Protein AF-A0A944DAD6-F1 (afdb_monomer_lite)

Radius of gyration: 17.38 Å; chains: 1; bounding box: 36×41×49 Å

pLDDT: mean 74.65, std 18.91, range [37.72, 96.0]

Secondary structure (DSSP, 8-state):
--------EEPTTT--EEEEEEEEESSSSEEEEEEEES-TTT--EEEEEEE-----S---S-GGGS--SPPPGGGGGS---THHHHTT-PPP---

Organism: Denitromonas iodatirespirans (NCBI:txid2795389)

Structure (mmCIF, N/CA/C/O backbone):
data_AF-A0A944DAD6-F1
#
_entry.id   AF-A0A944DAD6-F1
#
loop_
_atom_site.group_PDB
_atom_site.id
_atom_site.type_symbol
_atom_site.label_atom_id
_atom_site.label_alt_id
_atom_site.label_comp_id
_atom_site.label_asym_id
_atom_site.label_entity_id
_atom_site.label_seq_id
_atom_site.pdbx_PDB_ins_code
_atom_site.Cartn_x
_atom_site.Cartn_y
_atom_site.Cartn_z
_atom_site.occupancy
_atom_site.B_iso_or_equiv
_atom_site.auth_seq_id
_atom_site.auth_comp_id
_atom_site.auth_asym_id
_atom_site.auth_atom_id
_atom_site.pdbx_PDB_model_num
ATOM 1 N N . MET A 1 1 ? -7.498 -22.377 -0.124 1.00 37.72 1 MET A N 1
ATOM 2 C CA . MET A 1 1 ? -6.317 -21.768 0.534 1.00 37.72 1 MET A CA 1
ATOM 3 C C . MET A 1 1 ? -6.037 -20.418 -0.123 1.00 37.72 1 MET A C 1
ATOM 5 O O . MET A 1 1 ? -5.432 -20.379 -1.187 1.00 37.72 1 MET A O 1
ATOM 9 N N . ALA A 1 2 ? -6.559 -19.319 0.431 1.00 43.31 2 ALA A N 1
ATOM 10 C CA . ALA A 1 2 ? -6.334 -17.985 -0.126 1.00 43.31 2 ALA A CA 1
ATOM 11 C C . ALA A 1 2 ? -4.902 -17.545 0.202 1.00 43.31 2 ALA A C 1
ATOM 13 O O . ALA A 1 2 ? -4.539 -17.399 1.368 1.00 43.31 2 ALA A O 1
ATOM 14 N N . ARG A 1 3 ? -4.064 -17.402 -0.829 1.00 44.75 3 ARG A N 1
ATOM 15 C CA . ARG A 1 3 ? -2.691 -16.912 -0.687 1.00 44.75 3 ARG A CA 1
ATOM 16 C C . ARG A 1 3 ? -2.763 -15.484 -0.153 1.00 44.75 3 ARG A C 1
ATOM 18 O O . ARG A 1 3 ? -3.213 -14.589 -0.865 1.00 44.75 3 ARG A O 1
ATOM 25 N N . ASN A 1 4 ? -2.344 -15.310 1.097 1.00 42.84 4 ASN A N 1
ATOM 26 C CA . ASN A 1 4 ? -2.172 -14.024 1.755 1.00 42.84 4 ASN A CA 1
ATOM 27 C C . ASN A 1 4 ? -1.114 -13.239 0.966 1.00 42.84 4 ASN A C 1
ATOM 29 O O . ASN A 1 4 ? 0.089 -13.439 1.145 1.00 42.84 4 ASN A O 1
ATOM 33 N N . ARG A 1 5 ? -1.551 -12.451 -0.021 1.00 46.31 5 ARG A N 1
ATOM 34 C CA . ARG A 1 5 ? -0.646 -11.630 -0.820 1.00 46.31 5 ARG A CA 1
ATOM 35 C C . ARG A 1 5 ? -0.169 -10.515 0.094 1.00 46.31 5 ARG A C 1
ATOM 37 O O . ARG A 1 5 ? -0.933 -9.606 0.398 1.00 46.31 5 ARG A O 1
ATOM 44 N N . SER A 1 6 ? 1.093 -10.598 0.517 1.00 47.31 6 SER A N 1
ATOM 45 C CA . SER A 1 6 ? 1.856 -9.429 0.952 1.00 47.31 6 SER A CA 1
ATOM 46 C C . SER A 1 6 ? 1.508 -8.278 0.014 1.00 47.31 6 SER A C 1
ATOM 48 O O . SER A 1 6 ? 1.523 -8.478 -1.201 1.00 47.31 6 SER A O 1
ATOM 50 N N . SER A 1 7 ? 1.136 -7.135 0.574 1.00 57.22 7 SER A N 1
ATOM 51 C CA . SER A 1 7 ? 0.694 -5.920 -0.109 1.00 57.22 7 SER A CA 1
ATOM 52 C C . SER A 1 7 ? 1.740 -5.424 -1.116 1.00 57.22 7 SER A C 1
ATOM 54 O O . SER A 1 7 ? 2.539 -4.537 -0.835 1.00 57.22 7 SER A O 1
ATOM 56 N N . ARG A 1 8 ? 1.757 -6.043 -2.297 1.00 69.44 8 ARG A N 1
ATOM 57 C CA . ARG A 1 8 ? 2.539 -5.651 -3.467 1.00 69.44 8 ARG A CA 1
ATOM 58 C C . ARG A 1 8 ? 1.637 -4.782 -4.322 1.00 69.44 8 ARG A C 1
ATOM 60 O O . ARG A 1 8 ? 0.607 -5.258 -4.799 1.00 69.44 8 ARG A O 1
ATOM 67 N N . MET A 1 9 ? 2.010 -3.520 -4.483 1.00 85.44 9 MET A N 1
ATOM 68 C CA . MET A 1 9 ? 1.365 -2.655 -5.461 1.00 85.44 9 MET A CA 1
ATOM 69 C C . MET A 1 9 ? 1.924 -3.007 -6.842 1.00 85.44 9 MET A C 1
ATOM 71 O O . MET A 1 9 ? 3.128 -3.225 -6.980 1.00 85.44 9 MET A O 1
ATOM 75 N N . GLY A 1 10 ? 1.054 -3.126 -7.842 1.00 91.94 10 GLY A N 1
ATOM 76 C CA . GLY A 1 10 ? 1.488 -3.249 -9.232 1.00 91.94 10 GLY A CA 1
ATOM 77 C C . GLY A 1 10 ? 1.991 -1.901 -9.738 1.00 91.94 10 GLY A C 1
ATOM 78 O O . GLY A 1 10 ? 1.421 -0.864 -9.398 1.00 91.94 10 GLY A O 1
ATOM 79 N N . CYS A 1 11 ? 3.054 -1.910 -10.534 1.00 93.31 11 CYS A N 1
ATOM 80 C CA . CYS A 1 11 ? 3.514 -0.734 -11.247 1.00 93.31 11 CYS A CA 1
ATOM 81 C C . CYS A 1 11 ? 2.410 -0.288 -12.219 1.00 93.31 11 CYS A C 1
ATOM 83 O O . CYS A 1 11 ? 1.972 -1.101 -13.034 1.00 93.31 11 CYS A O 1
ATOM 85 N N . PRO A 1 12 ? 1.970 0.980 -12.183 1.00 93.00 12 PRO A N 1
ATOM 86 C CA . PRO A 1 12 ? 0.947 1.468 -13.103 1.00 93.00 12 PRO A CA 1
ATOM 87 C C . PRO A 1 12 ? 1.436 1.546 -14.557 1.00 93.00 12 PRO A C 1
ATOM 89 O O . PRO A 1 12 ? 0.611 1.638 -15.457 1.00 93.00 12 PRO A O 1
ATOM 92 N N . ASN A 1 13 ? 2.754 1.505 -14.789 1.00 94.44 13 ASN A N 1
ATOM 93 C CA . ASN A 1 13 ? 3.338 1.612 -16.124 1.00 94.44 13 ASN A CA 1
ATOM 94 C C . ASN A 1 13 ? 3.469 0.253 -16.834 1.00 94.44 13 ASN A C 1
ATOM 96 O O . ASN A 1 13 ? 3.064 0.128 -17.983 1.00 94.44 13 ASN A O 1
ATOM 100 N N . CYS A 1 14 ? 4.003 -0.774 -16.157 1.00 94.38 14 CYS A N 1
ATOM 101 C CA . CYS A 1 14 ? 4.247 -2.092 -16.769 1.00 94.38 14 CYS A CA 1
ATOM 102 C C . CYS A 1 14 ? 3.538 -3.271 -16.077 1.00 94.38 14 CYS A C 1
ATOM 104 O O . CYS A 1 14 ? 3.627 -4.406 -16.536 1.00 94.38 14 CYS A O 1
ATOM 106 N N . GLY A 1 15 ? 2.848 -3.046 -14.955 1.00 92.19 15 GLY A N 1
ATOM 107 C CA . GLY A 1 15 ? 2.166 -4.102 -14.197 1.00 92.19 15 GLY A CA 1
ATOM 108 C C . GLY A 1 15 ? 3.082 -5.008 -13.365 1.00 92.19 15 GLY A C 1
ATOM 109 O O . GLY A 1 15 ? 2.577 -5.830 -12.595 1.00 92.19 15 GLY A O 1
ATOM 110 N N . ALA A 1 16 ? 4.408 -4.853 -13.457 1.00 93.81 16 ALA A N 1
ATOM 111 C CA . ALA A 1 16 ? 5.355 -5.562 -12.599 1.00 93.81 16 ALA A CA 1
ATOM 112 C C . ALA A 1 16 ? 5.163 -5.198 -11.117 1.00 93.81 16 ALA A C 1
ATOM 114 O O . ALA A 1 16 ? 4.447 -4.264 -10.759 1.00 93.81 16 ALA A O 1
ATOM 115 N N . THR A 1 17 ? 5.798 -5.942 -10.213 1.00 92.38 17 THR A N 1
ATOM 116 C CA . THR A 1 17 ? 5.729 -5.613 -8.782 1.00 92.38 17 THR A CA 1
ATOM 117 C C . THR A 1 17 ? 6.446 -4.290 -8.508 1.00 92.38 17 THR A C 1
ATOM 119 O O . THR A 1 17 ? 7.494 -4.015 -9.079 1.00 92.38 17 THR A O 1
ATOM 122 N N . ALA A 1 18 ? 5.910 -3.483 -7.596 1.00 91.56 18 ALA A N 1
ATOM 123 C CA . ALA A 1 18 ? 6.604 -2.327 -7.051 1.00 91.56 18 ALA A CA 1
ATOM 124 C C . ALA A 1 18 ? 6.853 -2.503 -5.545 1.00 91.56 18 ALA A C 1
ATOM 126 O O . ALA A 1 18 ? 5.975 -2.941 -4.791 1.00 91.56 18 ALA A O 1
ATOM 127 N N . HIS A 1 19 ? 8.062 -2.167 -5.100 1.00 89.06 19 HIS A N 1
ATOM 128 C CA . HIS A 1 19 ? 8.458 -2.210 -3.695 1.00 89.06 19 HIS A CA 1
ATOM 129 C C . HIS A 1 19 ? 8.278 -0.854 -3.028 1.00 89.06 19 HIS A C 1
ATOM 131 O O . HIS A 1 19 ? 8.668 0.167 -3.587 1.00 89.06 19 HIS A O 1
ATOM 137 N N . ILE A 1 20 ? 7.747 -0.859 -1.803 1.00 88.12 20 ILE A N 1
ATOM 138 C CA . ILE A 1 20 ? 7.716 0.331 -0.951 1.00 88.12 20 ILE A CA 1
ATOM 139 C C . ILE A 1 20 ? 9.145 0.613 -0.489 1.00 88.12 20 ILE A C 1
ATOM 141 O O . ILE A 1 20 ? 9.744 -0.207 0.206 1.00 88.12 20 ILE A O 1
ATOM 145 N N . ARG A 1 21 ? 9.680 1.774 -0.856 1.00 86.38 21 ARG A N 1
ATOM 146 C CA . ARG A 1 21 ? 10.977 2.262 -0.382 1.00 86.38 21 ARG A CA 1
ATOM 147 C C . ARG A 1 21 ? 10.830 2.963 0.953 1.00 86.38 21 ARG A C 1
ATOM 149 O O . ARG A 1 21 ? 11.550 2.654 1.897 1.00 86.38 21 ARG A O 1
ATOM 156 N N . THR A 1 22 ? 9.856 3.860 1.051 1.00 81.88 22 THR A N 1
ATOM 157 C CA . THR A 1 22 ? 9.612 4.648 2.257 1.00 81.88 22 THR A CA 1
ATOM 158 C C . THR A 1 22 ? 8.126 4.915 2.461 1.00 81.88 22 THR A C 1
ATOM 160 O O . THR A 1 22 ? 7.304 4.781 1.552 1.00 81.88 22 THR A O 1
ATOM 163 N N . SER A 1 23 ? 7.771 5.255 3.699 1.00 82.69 23 SER A N 1
ATOM 164 C CA . SER A 1 23 ? 6.412 5.597 4.098 1.00 82.69 23 SER A CA 1
ATOM 165 C C . SER A 1 23 ? 6.436 6.786 5.043 1.00 82.69 23 SER A C 1
ATOM 167 O O . SER A 1 23 ? 7.268 6.838 5.949 1.00 82.69 23 SER A O 1
ATOM 169 N N . ARG A 1 24 ? 5.488 7.702 4.863 1.00 82.50 24 ARG A N 1
ATOM 170 C CA . ARG A 1 24 ? 5.238 8.830 5.754 1.00 82.50 24 ARG A CA 1
ATOM 171 C C . ARG A 1 24 ? 3.817 8.742 6.297 1.00 82.50 24 ARG A C 1
ATOM 173 O O . ARG A 1 24 ? 2.864 8.612 5.532 1.00 82.50 24 ARG A O 1
A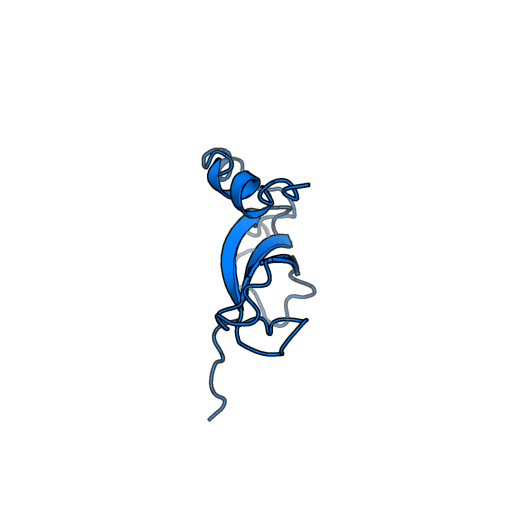TOM 180 N N . ALA A 1 25 ? 3.663 8.834 7.615 1.00 84.06 25 ALA A N 1
ATOM 181 C CA . ALA A 1 25 ? 2.343 8.935 8.227 1.00 84.06 25 ALA A CA 1
ATOM 182 C C . ALA A 1 25 ? 1.706 10.294 7.891 1.00 84.06 25 ALA A C 1
ATOM 184 O O . ALA A 1 25 ? 2.332 11.338 8.078 1.00 84.06 25 ALA A O 1
ATOM 185 N N . LEU A 1 26 ? 0.469 10.266 7.389 1.00 84.50 26 LEU A N 1
ATOM 186 C CA . LEU A 1 26 ? -0.350 11.458 7.147 1.00 84.50 26 LEU A CA 1
ATOM 187 C C . LEU A 1 26 ? -1.411 11.630 8.237 1.00 84.50 26 LEU A C 1
ATOM 189 O O . LEU A 1 26 ? -1.740 12.750 8.607 1.00 84.50 26 LEU A O 1
ATOM 193 N N . SER A 1 27 ? -1.932 10.520 8.758 1.00 84.12 27 SER A N 1
ATOM 194 C CA . SER A 1 27 ? -2.871 10.455 9.880 1.00 84.12 27 SER A CA 1
ATOM 195 C C . SER A 1 27 ? -2.754 9.084 10.562 1.00 84.12 27 SER A C 1
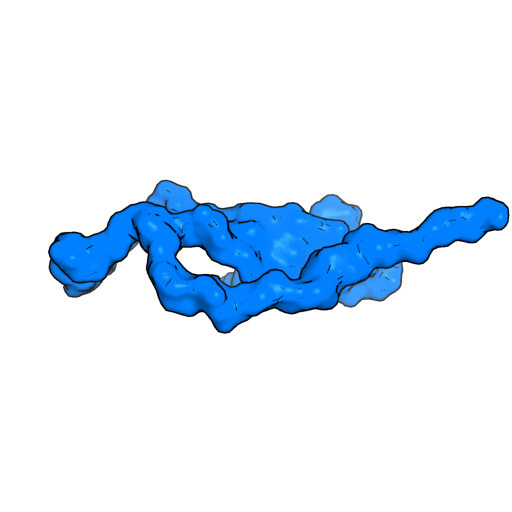ATOM 197 O O . SER A 1 27 ? -1.957 8.241 10.143 1.00 84.12 27 SER A O 1
ATOM 199 N N . ASN A 1 28 ? -3.564 8.811 11.589 1.00 83.25 28 ASN A N 1
ATOM 200 C CA . ASN A 1 28 ? -3.655 7.458 12.155 1.00 83.25 28 ASN A CA 1
ATOM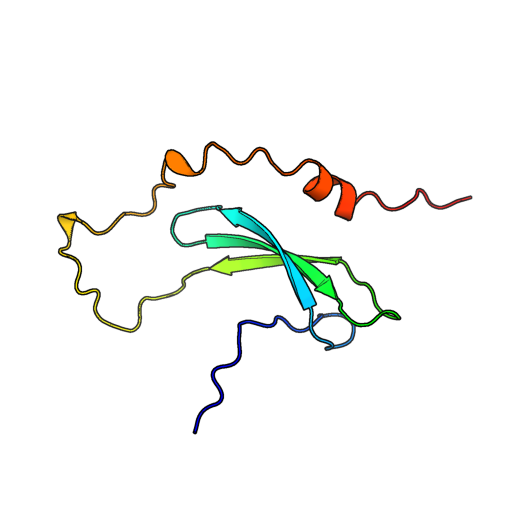 201 C C . ASN A 1 28 ? -4.223 6.424 11.150 1.00 83.25 28 ASN A C 1
ATOM 203 O O . ASN A 1 28 ? -3.984 5.225 11.275 1.00 83.25 28 ASN A O 1
ATOM 207 N N . LYS A 1 29 ? -4.961 6.878 10.130 1.00 87.62 29 LYS A N 1
ATOM 208 C CA . LYS A 1 29 ? -5.605 6.014 9.129 1.00 87.62 29 LYS A CA 1
ATOM 209 C C . LYS A 1 29 ? -4.924 6.040 7.767 1.00 87.62 29 LYS A C 1
ATOM 211 O O . LYS A 1 29 ? -5.191 5.147 6.970 1.00 87.62 29 LYS A O 1
ATOM 216 N N . SER A 1 30 ? -4.039 7.000 7.509 1.00 89.44 30 SER A N 1
ATOM 217 C CA . SER A 1 30 ? -3.505 7.235 6.166 1.00 89.44 30 SER A CA 1
ATOM 218 C C . SER A 1 30 ? -1.987 7.401 6.167 1.00 89.44 30 SER A C 1
ATOM 220 O O . SER A 1 30 ? -1.400 8.051 7.038 1.00 89.44 30 SER A O 1
ATOM 222 N N . ARG A 1 31 ? -1.333 6.824 5.158 1.00 89.06 31 ARG A N 1
ATOM 223 C CA . ARG A 1 31 ? 0.113 6.894 4.928 1.00 89.06 31 ARG A CA 1
ATOM 224 C C . ARG A 1 31 ? 0.401 7.208 3.469 1.00 89.06 31 ARG A C 1
ATOM 226 O O . ARG A 1 31 ? -0.174 6.587 2.584 1.00 89.06 31 ARG A O 1
ATOM 233 N N . GLU A 1 32 ? 1.338 8.110 3.224 1.00 89.50 32 GLU A N 1
ATOM 234 C CA . GLU A 1 32 ? 1.979 8.262 1.921 1.00 89.50 32 GLU A CA 1
ATOM 235 C C . GLU A 1 32 ? 3.070 7.192 1.787 1.00 89.50 32 GLU A C 1
ATOM 237 O O . GLU A 1 32 ? 3.79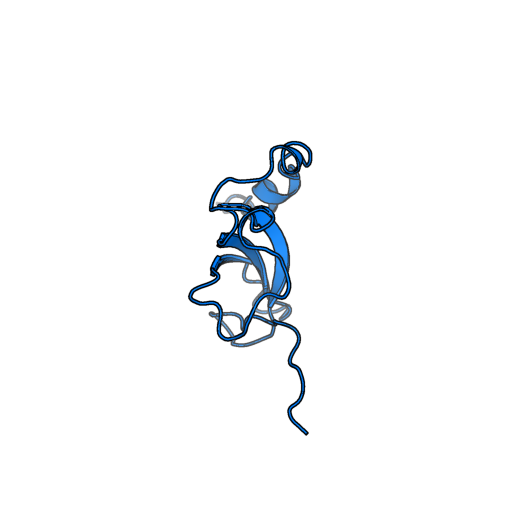4 6.899 2.744 1.00 89.50 32 GLU A O 1
ATOM 242 N N . LEU A 1 33 ? 3.165 6.577 0.615 1.00 89.25 33 LEU A N 1
ATOM 243 C CA . LEU A 1 33 ? 4.093 5.506 0.283 1.00 89.25 33 LEU A CA 1
ATOM 244 C C . LEU A 1 33 ? 4.818 5.847 -1.010 1.00 89.25 33 LEU A C 1
ATOM 246 O O . LEU A 1 33 ? 4.202 6.288 -1.977 1.00 89.25 33 LEU A O 1
ATOM 250 N N . TYR A 1 34 ? 6.115 5.580 -1.027 1.00 89.69 34 TYR A N 1
ATOM 251 C CA . TYR A 1 34 ? 6.965 5.727 -2.198 1.00 89.69 34 TYR A CA 1
ATOM 252 C C . TYR A 1 34 ? 7.299 4.347 -2.731 1.00 89.69 34 TYR A C 1
ATOM 254 O O . TYR A 1 34 ? 7.789 3.496 -1.986 1.00 89.69 34 TYR A O 1
ATOM 262 N N . PHE A 1 35 ? 7.037 4.129 -4.010 1.00 90.19 35 PHE A N 1
ATOM 263 C CA . PHE A 1 35 ? 7.213 2.855 -4.680 1.00 90.19 35 PHE A CA 1
ATOM 264 C C . PHE A 1 35 ? 8.284 2.955 -5.757 1.00 90.19 35 PHE A C 1
ATOM 266 O O . PHE A 1 35 ? 8.372 3.965 -6.450 1.00 90.19 35 PHE A O 1
ATOM 273 N N . GLN A 1 36 ? 9.048 1.881 -5.928 1.00 91.12 36 GLN A N 1
ATOM 274 C CA . GLN A 1 36 ? 9.927 1.680 -7.076 1.00 91.12 36 GLN A CA 1
ATOM 275 C C . GLN A 1 36 ? 9.569 0.366 -7.766 1.00 91.12 36 GLN A C 1
ATOM 277 O O . GLN A 1 36 ? 9.441 -0.669 -7.102 1.00 91.12 36 GLN A O 1
ATOM 282 N N . CYS A 1 37 ? 9.400 0.411 -9.086 1.00 92.50 37 CYS A N 1
ATOM 283 C CA . CYS A 1 37 ? 9.199 -0.774 -9.909 1.00 92.50 37 CYS A CA 1
ATOM 284 C C . CYS A 1 37 ? 10.398 -1.729 -9.802 1.00 92.50 37 CYS A C 1
ATOM 286 O O . CYS A 1 37 ? 11.542 -1.288 -9.761 1.00 92.50 37 CYS A O 1
ATOM 288 N N . THR A 1 38 ? 10.142 -3.036 -9.756 1.00 91.56 38 THR A N 1
ATOM 289 C CA . THR A 1 38 ? 11.203 -4.059 -9.755 1.00 91.56 38 THR A CA 1
ATOM 290 C C . THR A 1 38 ? 11.704 -4.416 -11.145 1.00 91.56 38 THR A C 1
ATOM 292 O O . THR A 1 38 ? 12.681 -5.145 -11.262 1.00 91.56 38 THR A O 1
ATOM 295 N N . ASP A 1 39 ? 10.975 -4.004 -12.177 1.00 94.00 39 ASP A N 1
ATOM 296 C CA . ASP A 1 39 ? 11.340 -4.253 -13.562 1.00 94.00 39 ASP A CA 1
ATOM 297 C C . ASP A 1 39 ? 12.463 -3.281 -13.969 1.00 94.00 39 ASP A C 1
ATOM 299 O O . ASP A 1 39 ? 12.222 -2.068 -13.935 1.00 94.00 39 ASP A O 1
ATOM 303 N N . PRO A 1 40 ? 13.668 -3.785 -14.304 1.00 92.00 40 PRO A N 1
ATOM 304 C CA . PRO A 1 40 ? 14.830 -2.960 -14.629 1.00 92.00 40 PRO A CA 1
ATOM 305 C C . PRO A 1 40 ? 14.677 -2.184 -15.941 1.00 92.00 40 PRO A C 1
ATOM 307 O O . PRO A 1 40 ? 15.416 -1.233 -16.152 1.00 92.00 40 PRO A O 1
ATOM 310 N N . ASP A 1 41 ? 13.730 -2.552 -16.808 1.00 96.00 41 ASP A N 1
ATOM 311 C CA . ASP A 1 41 ? 13.440 -1.778 -18.019 1.00 96.00 41 ASP A CA 1
ATOM 312 C C . ASP A 1 41 ? 12.450 -0.638 -17.735 1.00 96.00 41 ASP A C 1
ATOM 314 O O . ASP A 1 41 ? 12.399 0.361 -18.451 1.00 96.00 41 ASP A O 1
ATOM 318 N N . CYS A 1 42 ? 11.632 -0.777 -16.686 1.00 93.31 42 CYS A N 1
ATOM 319 C CA . CYS A 1 42 ? 10.630 0.219 -16.331 1.00 93.31 42 CYS A CA 1
ATOM 320 C C . CYS A 1 42 ? 11.132 1.224 -15.292 1.00 93.31 42 CYS A C 1
ATOM 322 O O . CYS A 1 42 ? 10.824 2.405 -15.422 1.00 93.31 42 CYS A O 1
ATOM 324 N N . GLU A 1 43 ? 11.756 0.744 -14.209 1.00 88.06 43 GLU A N 1
ATOM 325 C CA . GLU A 1 43 ? 12.320 1.494 -13.065 1.00 88.06 43 GLU A CA 1
ATOM 326 C C . GLU A 1 43 ? 11.454 2.617 -12.463 1.00 88.06 43 GLU A C 1
ATOM 328 O O . GLU A 1 43 ? 11.922 3.412 -11.649 1.00 88.06 43 GLU A O 1
ATOM 333 N N . ALA A 1 44 ? 10.166 2.668 -12.807 1.00 90.19 44 ALA A N 1
ATOM 334 C CA . ALA A 1 44 ? 9.303 3.784 -12.471 1.00 90.19 44 ALA A CA 1
ATOM 335 C C . ALA A 1 44 ? 9.216 3.979 -10.954 1.00 90.19 44 ALA A C 1
ATOM 337 O O . ALA A 1 44 ? 8.954 3.034 -10.198 1.00 90.19 44 ALA A O 1
ATOM 338 N N . VAL A 1 45 ? 9.380 5.230 -10.530 1.00 90.69 45 VAL A N 1
ATOM 339 C CA . VAL A 1 45 ? 9.214 5.670 -9.146 1.00 90.69 45 VAL A CA 1
ATOM 340 C C . VAL A 1 45 ? 7.922 6.467 -9.044 1.00 90.69 45 VAL A C 1
ATOM 342 O O . VAL A 1 45 ? 7.685 7.389 -9.821 1.00 90.69 45 VAL A O 1
ATOM 345 N N . PHE A 1 46 ? 7.062 6.114 -8.094 1.00 89.56 46 PHE A N 1
ATOM 346 C CA . PHE A 1 46 ? 5.761 6.760 -7.934 1.00 89.56 46 PHE A CA 1
ATOM 347 C C . PHE A 1 46 ? 5.320 6.806 -6.473 1.00 89.56 46 PHE A C 1
ATOM 349 O O . PHE A 1 46 ? 5.810 6.055 -5.629 1.00 89.56 46 PHE A O 1
ATOM 356 N N . LYS A 1 47 ? 4.382 7.706 -6.168 1.00 91.69 47 LYS A N 1
ATOM 357 C CA . LYS A 1 47 ? 3.781 7.833 -4.836 1.00 91.69 47 LYS A CA 1
ATOM 358 C C . LYS A 1 47 ? 2.374 7.249 -4.833 1.00 91.69 47 LYS A C 1
ATOM 360 O O . LYS A 1 47 ? 1.662 7.336 -5.828 1.00 91.69 47 LYS A O 1
ATOM 365 N N . GLY A 1 48 ? 1.963 6.701 -3.699 1.00 90.69 48 GLY A N 1
ATOM 366 C CA . GLY A 1 48 ? 0.589 6.280 -3.449 1.00 90.69 48 GLY A CA 1
ATOM 367 C C . GLY A 1 48 ? 0.177 6.572 -2.013 1.00 90.69 48 GLY A C 1
ATOM 368 O O . GLY A 1 48 ? 1.024 6.722 -1.134 1.00 90.69 48 GLY A O 1
ATOM 369 N N . VAL A 1 49 ? -1.128 6.640 -1.766 1.00 92.06 49 VAL A N 1
ATOM 370 C CA . VAL A 1 49 ? -1.680 6.786 -0.416 1.00 92.06 49 VAL A CA 1
ATOM 371 C C . VAL A 1 49 ? -2.339 5.473 -0.016 1.00 92.06 49 VAL A C 1
ATOM 373 O O . VAL A 1 49 ? -3.190 4.951 -0.731 1.00 92.06 49 VAL A O 1
ATOM 376 N N . LEU A 1 50 ? -1.928 4.929 1.127 1.00 89.12 50 LEU A N 1
ATOM 377 C CA . LEU A 1 50 ? -2.607 3.823 1.787 1.00 89.12 50 LEU A CA 1
ATOM 378 C C . LEU A 1 50 ? -3.513 4.392 2.871 1.00 89.12 50 LEU A C 1
ATOM 380 O O . LEU A 1 50 ? -3.015 4.991 3.822 1.00 89.12 50 LEU A O 1
ATOM 384 N N . GLU A 1 51 ? -4.815 4.165 2.745 1.00 91.88 51 GLU A N 1
ATOM 385 C CA . GLU A 1 51 ? -5.824 4.641 3.687 1.00 91.88 51 GLU A CA 1
ATOM 386 C C . GLU A 1 51 ? -6.691 3.493 4.215 1.00 91.88 51 GLU A C 1
ATOM 388 O O . GLU A 1 51 ? -7.128 2.612 3.470 1.00 91.88 51 GLU A O 1
ATOM 393 N N . VAL A 1 52 ? -6.952 3.505 5.522 1.00 90.88 52 VAL A N 1
ATOM 394 C CA . VAL A 1 52 ? -7.919 2.623 6.175 1.00 90.88 52 VAL A CA 1
ATOM 395 C C . VAL A 1 52 ? -9.319 3.187 5.954 1.00 90.88 52 VAL A C 1
ATOM 397 O O . VAL A 1 52 ? -9.759 4.077 6.677 1.00 90.88 52 VAL A O 1
ATOM 400 N N . VAL A 1 53 ? -10.027 2.632 4.972 1.00 91.31 53 VAL A N 1
ATOM 401 C CA . VAL A 1 53 ? -11.380 3.078 4.594 1.00 91.31 53 VAL A CA 1
ATOM 402 C C . VAL A 1 53 ? -12.430 2.666 5.630 1.00 91.31 53 VAL A C 1
ATOM 404 O O . VAL A 1 53 ? -13.306 3.448 5.987 1.00 91.31 53 VAL A O 1
ATOM 407 N N . SER A 1 54 ? -12.349 1.436 6.138 1.00 88.31 54 SER A N 1
ATOM 408 C CA . SER A 1 54 ? -13.302 0.917 7.122 1.00 88.31 54 SER A CA 1
ATOM 409 C C . SER A 1 54 ? -12.709 -0.231 7.927 1.00 88.31 54 SER A C 1
ATOM 411 O O . SER A 1 54 ? -11.962 -1.054 7.394 1.00 88.31 54 SER A O 1
ATOM 413 N N . ILE A 1 55 ? -13.098 -0.331 9.195 1.00 88.38 55 ILE A N 1
ATOM 414 C CA . ILE A 1 55 ? -12.785 -1.484 10.037 1.00 88.38 55 ILE A CA 1
ATOM 415 C C . ILE A 1 55 ? -13.893 -2.524 9.833 1.00 88.38 55 ILE A C 1
ATOM 417 O O . ILE A 1 55 ? -15.050 -2.253 10.129 1.00 88.38 55 ILE A O 1
ATOM 421 N N . VAL A 1 56 ? -13.538 -3.701 9.314 1.00 93.56 56 VAL A N 1
ATOM 422 C CA . VAL A 1 56 ? -14.506 -4.765 8.967 1.00 93.56 56 VAL A CA 1
ATOM 423 C C . VAL A 1 56 ? -14.723 -5.768 10.116 1.00 93.56 56 VAL A C 1
ATOM 425 O O . VAL A 1 56 ? -15.604 -6.614 10.040 1.00 93.56 56 VAL A O 1
ATOM 428 N N . GLY A 1 57 ? -13.945 -5.688 11.198 1.00 90.81 57 GLY A N 1
ATOM 429 C CA . GLY A 1 57 ? -14.066 -6.590 12.347 1.00 90.81 57 GLY A CA 1
ATOM 430 C C . GLY A 1 57 ? -13.886 -5.883 13.684 1.00 90.81 57 GLY A C 1
ATOM 431 O O . GLY A 1 57 ? -13.389 -4.760 13.749 1.00 90.81 57 GLY A O 1
ATOM 432 N N . ASP A 1 58 ? -14.269 -6.549 14.767 1.00 86.00 58 ASP A N 1
ATOM 433 C CA . ASP A 1 58 ? -14.238 -5.927 16.085 1.00 86.00 58 ASP A CA 1
ATOM 434 C C . ASP A 1 58 ? -12.823 -5.783 16.643 1.00 86.00 58 ASP A C 1
ATOM 436 O O . ASP A 1 58 ? -12.025 -6.725 16.698 1.00 86.00 58 ASP A O 1
ATOM 440 N N . SER A 1 59 ? -12.531 -4.579 17.135 1.00 84.94 59 SER A N 1
ATOM 441 C CA . SER A 1 59 ? -11.351 -4.347 17.956 1.00 84.94 59 SER A CA 1
ATOM 442 C C . SER A 1 59 ? -11.614 -4.835 19.377 1.00 84.94 59 SER A C 1
ATOM 444 O O . SER A 1 59 ? -12.533 -4.359 20.043 1.00 84.94 59 SER A O 1
ATOM 446 N N . LYS A 1 60 ? -10.747 -5.724 19.873 1.00 91.44 60 LYS A N 1
ATOM 447 C CA . LYS A 1 60 ? -10.752 -6.182 21.273 1.00 91.44 60 LYS A CA 1
ATOM 448 C C . LYS A 1 60 ? -10.301 -5.104 22.265 1.00 91.44 60 LYS A C 1
ATOM 450 O O . LYS A 1 60 ? -10.329 -5.339 23.468 1.00 91.44 60 LYS A O 1
ATOM 455 N N . LEU A 1 61 ? -9.843 -3.949 21.775 1.00 85.88 61 LEU A N 1
ATOM 456 C CA . LEU A 1 61 ? -9.458 -2.837 22.634 1.00 85.88 61 LEU A CA 1
ATOM 457 C C . LEU A 1 61 ? -10.702 -2.104 23.157 1.00 85.88 61 LEU A C 1
ATOM 459 O O . LEU A 1 61 ? -11.614 -1.831 22.358 1.00 85.88 61 LEU A O 1
ATOM 463 N N . PRO A 1 62 ? -10.712 -1.732 24.452 1.00 85.44 62 PRO A N 1
ATOM 464 C CA . PRO A 1 62 ? -11.756 -0.886 25.020 1.00 85.44 62 PRO A CA 1
ATOM 465 C C . PRO A 1 62 ? -11.763 0.476 24.317 1.00 85.44 62 PRO A C 1
ATOM 467 O O . PRO A 1 62 ? -10.727 0.918 23.811 1.00 85.44 62 PRO A O 1
ATOM 470 N N . VAL A 1 63 ? -12.932 1.117 24.229 1.00 81.25 63 VAL A N 1
ATOM 471 C CA . VAL A 1 63 ? -13.148 2.328 23.413 1.00 81.25 63 VAL A CA 1
ATOM 472 C C . VAL A 1 63 ? -12.205 3.459 23.827 1.00 81.25 63 VAL A C 1
ATOM 474 O O . VAL A 1 63 ? -11.688 4.174 22.977 1.00 81.25 63 VAL A O 1
ATOM 477 N N . GLU A 1 64 ? -11.888 3.544 25.110 1.00 82.62 64 GLU A N 1
ATOM 478 C CA . GLU A 1 64 ? -11.030 4.548 25.736 1.00 82.62 64 GLU A CA 1
ATOM 479 C C . GLU A 1 64 ? -9.552 4.363 25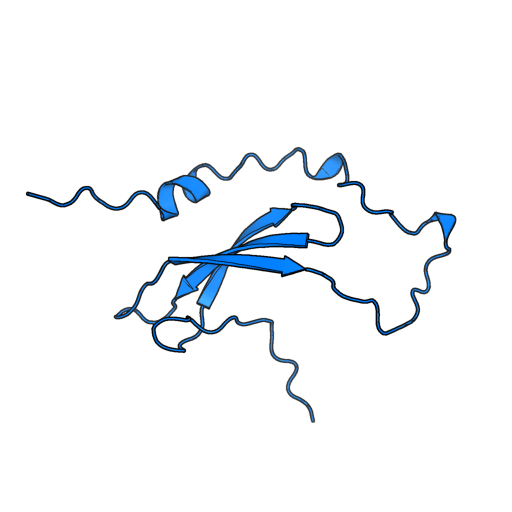.360 1.00 82.62 64 GLU A C 1
ATOM 481 O O . GLU A 1 64 ? -8.780 5.318 25.359 1.00 82.62 64 GLU A O 1
ATOM 486 N N . ALA A 1 65 ? -9.152 3.135 25.008 1.00 81.62 65 ALA A N 1
ATOM 487 C CA . ALA A 1 65 ? -7.812 2.821 24.516 1.00 81.62 65 ALA A CA 1
ATOM 488 C C . ALA A 1 65 ? -7.694 2.947 22.989 1.00 81.62 65 ALA A C 1
ATOM 490 O O . ALA A 1 65 ? -6.591 2.843 22.440 1.00 81.62 65 ALA A O 1
ATOM 491 N N . ARG A 1 66 ? -8.812 3.142 22.276 1.00 81.62 66 ARG A N 1
ATOM 492 C CA . ARG A 1 66 ? -8.795 3.329 20.824 1.00 81.62 66 ARG A CA 1
ATOM 493 C C . ARG A 1 66 ? -8.266 4.720 20.529 1.00 81.62 66 ARG A C 1
ATOM 495 O O . ARG A 1 66 ? -8.841 5.734 20.911 1.00 81.62 66 ARG A O 1
ATOM 502 N N . MET A 1 67 ? -7.146 4.758 19.824 1.00 70.12 67 MET A N 1
ATOM 503 C CA . MET A 1 67 ? -6.586 6.017 19.368 1.00 70.12 67 MET A CA 1
ATOM 504 C C . MET A 1 67 ? -7.484 6.625 18.296 1.00 70.12 67 MET A C 1
ATOM 506 O O . MET A 1 67 ? -7.800 5.960 17.310 1.00 70.12 67 MET A O 1
ATOM 510 N N . GLY A 1 68 ? -7.869 7.885 18.493 1.00 70.44 68 GLY A N 1
ATOM 511 C CA . GLY A 1 68 ? -8.556 8.679 17.478 1.00 70.44 68 GLY A CA 1
ATOM 512 C C . GLY A 1 68 ? -7.646 9.033 16.299 1.00 70.44 68 GLY A C 1
ATOM 513 O O .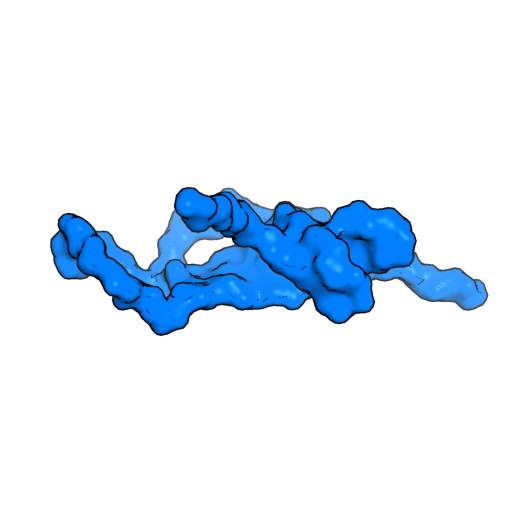 GLY A 1 68 ? -6.559 8.482 16.133 1.00 70.44 68 GLY A O 1
ATOM 514 N N . ASP A 1 69 ? -8.064 9.993 15.482 1.00 65.50 69 ASP A N 1
ATOM 515 C CA . ASP A 1 69 ? -7.361 10.351 14.240 1.00 65.50 69 ASP A CA 1
ATOM 516 C C . ASP A 1 69 ? -6.054 11.145 14.447 1.00 65.50 69 ASP A C 1
ATOM 518 O O . ASP A 1 69 ? -5.367 11.489 13.483 1.00 65.50 69 ASP A O 1
ATOM 522 N N . LEU A 1 70 ? -5.670 11.406 15.700 1.00 65.00 70 LEU A N 1
ATOM 523 C CA . LEU A 1 70 ? -4.443 12.121 16.038 1.00 65.00 70 LEU A CA 1
ATOM 524 C C . LEU A 1 70 ? -3.204 11.259 15.752 1.00 65.00 70 LEU A C 1
ATOM 526 O O . LEU A 1 70 ? -3.057 10.152 16.275 1.00 65.00 70 LEU A O 1
ATOM 530 N N . LEU A 1 71 ? -2.274 11.807 14.964 1.00 63.91 71 LEU A N 1
ATOM 531 C CA . LEU A 1 71 ? -0.925 11.260 14.811 1.00 63.91 71 LEU A CA 1
ATOM 532 C C . LEU A 1 71 ? -0.256 11.156 16.186 1.00 63.91 71 LEU A C 1
ATOM 534 O O . LEU A 1 71 ? -0.249 12.121 16.956 1.00 63.91 71 LEU A O 1
ATOM 538 N N . ARG A 1 72 ? 0.341 9.998 16.498 1.00 57.84 72 ARG A N 1
ATOM 539 C CA . ARG A 1 72 ? 1.133 9.861 17.725 1.00 57.84 72 ARG A CA 1
ATOM 540 C C . ARG A 1 72 ? 2.287 10.872 17.694 1.00 57.84 72 ARG A C 1
ATOM 542 O O . ARG A 1 72 ? 3.059 10.871 16.738 1.00 57.84 72 ARG A O 1
ATOM 549 N N . PRO A 1 73 ? 2.523 11.626 18.782 1.00 54.69 73 PRO A N 1
ATOM 550 C CA . PRO A 1 73 ? 3.718 12.460 18.924 1.00 54.69 73 PRO A CA 1
ATOM 551 C C . PRO A 1 73 ? 5.043 11.680 18.821 1.00 54.69 73 PRO A C 1
ATOM 553 O O . PRO A 1 73 ? 6.100 12.285 18.680 1.00 54.69 73 PRO A O 1
ATOM 556 N N . ALA A 1 74 ? 5.008 10.344 18.900 1.00 49.38 74 ALA A N 1
ATOM 557 C CA . ALA A 1 74 ? 6.178 9.477 18.778 1.00 49.38 74 ALA A CA 1
ATOM 558 C C . ALA A 1 74 ? 6.674 9.278 17.328 1.00 49.38 74 ALA A C 1
ATOM 560 O O . ALA A 1 74 ? 7.829 8.902 17.155 1.00 49.38 74 ALA A O 1
ATOM 561 N N . ASP A 1 75 ? 5.884 9.612 16.296 1.00 51.41 75 ASP A N 1
ATOM 562 C CA . ASP A 1 75 ? 6.361 9.656 14.896 1.00 51.41 75 ASP A CA 1
ATOM 563 C C . ASP A 1 75 ? 7.260 10.879 14.615 1.00 51.41 75 ASP A C 1
ATOM 565 O O . ASP A 1 75 ? 7.805 11.039 13.526 1.00 51.41 75 ASP A O 1
ATOM 569 N N . ARG A 1 76 ? 7.492 11.739 15.617 1.00 50.97 76 ARG A N 1
ATOM 570 C CA . ARG A 1 76 ? 8.319 12.953 15.517 1.00 50.97 76 ARG A CA 1
ATOM 571 C C . ARG A 1 76 ? 9.830 12.687 15.412 1.00 50.97 76 ARG A C 1
ATOM 573 O O . ARG A 1 76 ? 10.605 13.634 15.486 1.00 50.97 76 ARG A O 1
ATOM 580 N N . ARG A 1 77 ? 10.276 11.431 15.265 1.00 49.97 77 ARG A N 1
ATOM 581 C CA . ARG A 1 77 ? 11.696 11.063 15.097 1.00 49.97 77 ARG A CA 1
ATOM 582 C C . ARG A 1 77 ? 11.904 9.877 14.150 1.00 49.97 77 ARG A C 1
ATOM 584 O O . ARG A 1 77 ? 12.543 8.888 14.489 1.00 49.97 77 ARG A O 1
ATOM 591 N N . LYS A 1 78 ? 11.476 10.021 12.907 1.00 45.41 78 LYS A N 1
ATOM 592 C CA . LYS A 1 78 ? 12.449 9.829 11.832 1.00 45.41 78 LYS A CA 1
ATOM 593 C C . LYS A 1 78 ? 12.428 11.135 11.066 1.00 45.41 78 LYS A C 1
ATOM 595 O O . LYS A 1 78 ? 11.364 11.538 10.605 1.00 45.41 78 LYS A O 1
ATOM 600 N N . ALA A 1 79 ? 13.566 11.830 11.016 1.00 45.66 79 ALA A N 1
ATOM 601 C CA . ALA A 1 79 ? 13.742 12.864 10.006 1.00 45.66 79 ALA A CA 1
ATOM 602 C C . ALA A 1 79 ? 13.246 12.283 8.667 1.00 45.66 79 ALA A C 1
ATOM 604 O O . ALA A 1 79 ? 13.387 11.064 8.484 1.00 45.66 79 ALA A O 1
ATOM 605 N N . PRO A 1 80 ? 12.620 13.079 7.778 1.00 47.94 80 PRO A N 1
ATOM 606 C CA . PRO A 1 80 ? 12.491 12.642 6.394 1.00 47.94 80 PRO A CA 1
ATOM 607 C C . PRO A 1 80 ? 13.878 12.142 6.010 1.00 47.94 80 PRO A C 1
ATOM 609 O O . PRO A 1 80 ? 14.850 12.879 6.142 1.00 47.94 80 PRO A O 1
ATOM 612 N N . ASP A 1 81 ? 13.989 10.844 5.744 1.00 49.69 81 ASP A N 1
ATOM 613 C CA . ASP A 1 81 ? 15.245 10.262 5.298 1.00 49.69 81 ASP A CA 1
ATOM 614 C C . ASP A 1 81 ? 15.615 11.106 4.079 1.00 49.69 81 ASP A C 1
ATOM 616 O O . ASP A 1 81 ? 14.804 11.178 3.166 1.00 49.69 81 ASP A O 1
ATOM 620 N N . GLU A 1 82 ? 16.695 11.895 4.117 1.00 50.34 82 GLU A N 1
ATOM 621 C CA . GLU A 1 82 ? 16.947 12.938 3.101 1.00 50.34 82 GLU A CA 1
ATOM 622 C C . GLU A 1 82 ? 17.036 12.323 1.687 1.00 50.34 82 GLU A C 1
ATOM 624 O O . GLU A 1 82 ? 16.640 12.945 0.701 1.00 50.34 82 GLU A O 1
ATOM 629 N N . ASN A 1 83 ? 17.352 11.025 1.629 1.00 52.75 83 ASN A N 1
ATOM 630 C CA . ASN A 1 83 ? 17.233 10.129 0.476 1.00 52.75 83 ASN A CA 1
ATOM 631 C C . ASN A 1 83 ? 15.804 9.958 -0.101 1.00 52.75 83 ASN A C 1
ATOM 633 O O . ASN A 1 83 ? 15.645 9.472 -1.217 1.00 52.75 83 ASN A O 1
ATOM 637 N N . GLN A 1 84 ? 14.742 10.343 0.613 1.00 51.94 84 GLN A N 1
ATOM 638 C CA . GLN A 1 84 ? 13.350 10.360 0.131 1.00 51.94 84 GLN A CA 1
ATOM 639 C C . GLN A 1 84 ? 13.117 11.455 -0.905 1.00 51.94 84 GLN A C 1
ATOM 641 O O . GLN A 1 84 ? 12.292 11.280 -1.802 1.00 51.94 84 GLN A O 1
ATOM 646 N N . THR A 1 85 ? 13.819 12.579 -0.771 1.00 51.56 85 THR A N 1
ATOM 647 C CA . THR A 1 85 ? 13.746 13.697 -1.720 1.00 51.56 85 THR A CA 1
ATOM 648 C C . THR A 1 85 ? 14.596 13.395 -2.954 1.00 51.56 85 THR A C 1
ATOM 650 O O . THR A 1 85 ? 14.176 13.679 -4.074 1.00 51.56 85 THR A O 1
ATOM 653 N N . ASP A 1 86 ? 15.730 12.720 -2.748 1.00 54.19 86 ASP A N 1
ATOM 654 C CA . ASP A 1 86 ? 16.674 12.312 -3.795 1.00 54.19 86 ASP A CA 1
ATOM 655 C C . ASP A 1 86 ? 16.123 11.233 -4.746 1.00 54.19 86 ASP A C 1
ATOM 657 O O . ASP A 1 86 ? 16.544 11.146 -5.892 1.00 54.19 86 ASP A O 1
ATOM 661 N N . MET A 1 87 ? 15.094 10.466 -4.356 1.00 55.88 87 MET A N 1
ATOM 662 C CA . MET A 1 87 ? 14.424 9.534 -5.284 1.00 55.88 87 MET A CA 1
ATOM 663 C C . MET A 1 87 ? 13.714 10.225 -6.467 1.00 55.88 87 MET A C 1
ATOM 665 O O . MET A 1 87 ? 13.404 9.560 -7.455 1.00 55.88 87 MET A O 1
ATOM 669 N N . PHE A 1 88 ? 13.430 11.530 -6.366 1.00 54.84 88 PHE A N 1
ATOM 670 C CA . PHE A 1 88 ? 12.864 12.351 -7.450 1.00 54.84 88 PHE A CA 1
ATOM 671 C C . PHE A 1 88 ? 13.861 13.376 -7.990 1.00 54.84 88 PHE A C 1
ATOM 673 O O . PHE A 1 88 ? 13.479 14.186 -8.837 1.00 54.84 88 PHE A O 1
ATOM 680 N N . ALA A 1 89 ? 15.117 13.354 -7.533 1.00 54.09 89 ALA A N 1
ATOM 681 C CA . ALA A 1 89 ? 16.190 14.076 -8.193 1.00 54.09 89 ALA A CA 1
ATOM 682 C C . ALA A 1 89 ? 16.467 13.364 -9.522 1.00 54.09 89 ALA A C 1
ATOM 684 O O . ALA A 1 89 ? 17.315 12.485 -9.638 1.00 54.09 89 ALA A O 1
ATOM 685 N N . GLN A 1 90 ? 15.671 13.697 -10.538 1.00 50.44 90 GLN A N 1
ATOM 686 C CA . GLN A 1 90 ? 15.987 13.336 -11.910 1.00 50.44 90 GLN A CA 1
ATOM 687 C C . GLN A 1 90 ? 17.385 13.900 -12.209 1.00 50.44 90 GLN A C 1
ATOM 689 O O . GLN A 1 90 ? 17.614 15.077 -11.903 1.00 50.44 90 GLN A O 1
ATOM 694 N N . PRO A 1 91 ? 18.325 13.130 -12.794 1.00 48.25 91 PRO A N 1
ATOM 695 C CA . PRO A 1 91 ? 19.481 13.767 -13.402 1.00 48.25 91 PRO A CA 1
ATOM 696 C C . PRO A 1 91 ? 18.932 14.790 -14.399 1.00 48.25 91 PRO A C 1
ATOM 698 O O . PRO A 1 91 ? 18.046 14.467 -15.196 1.00 48.25 91 PRO A O 1
ATOM 701 N N . ALA A 1 92 ? 19.386 16.040 -14.280 1.00 41.91 92 ALA A N 1
ATOM 702 C CA . ALA A 1 92 ? 18.992 17.106 -15.191 1.00 41.91 92 ALA A CA 1
ATOM 703 C C . ALA A 1 92 ? 19.102 16.588 -16.636 1.00 41.91 92 ALA A C 1
ATOM 705 O O . ALA A 1 92 ? 20.081 15.895 -16.933 1.00 41.91 92 ALA A O 1
ATOM 706 N N . PRO A 1 93 ? 18.132 16.873 -17.527 1.00 41.56 93 PRO A N 1
ATOM 707 C CA . PRO A 1 93 ? 18.274 16.485 -18.920 1.00 41.56 93 PRO A CA 1
ATOM 708 C C . PRO A 1 93 ? 19.577 17.097 -19.435 1.00 41.56 93 PRO A C 1
ATOM 710 O O . PRO A 1 93 ? 19.735 18.318 -19.438 1.00 41.56 93 PRO A O 1
ATOM 713 N N . SER A 1 94 ? 20.532 16.244 -19.798 1.00 47.34 94 SER A N 1
ATOM 714 C CA . SER A 1 94 ? 21.771 16.648 -20.450 1.00 47.34 94 SER A CA 1
ATOM 715 C C . SER A 1 94 ? 21.408 17.141 -21.847 1.00 47.34 94 SER A C 1
ATOM 717 O O . SER A 1 94 ? 21.263 16.336 -22.769 1.00 47.34 94 SER A O 1
ATOM 719 N N . GLY A 1 95 ? 21.145 18.444 -21.939 1.00 47.81 95 GLY A N 1
ATOM 720 C CA . GLY A 1 95 ? 21.062 19.195 -23.188 1.00 47.81 95 GLY A CA 1
ATOM 721 C C . GLY A 1 95 ? 22.440 19.480 -23.755 1.00 47.81 95 GLY A C 1
ATOM 722 O O . GLY A 1 95 ? 23.389 19.620 -22.949 1.00 47.81 95 GLY A O 1
#

Foldseek 3Di:
DDPPDDPFDADPPPRATWDFPDWDDPWPFKIKTWTFGPDPVCRDIDIDMGGDPDDPDDDPDDPVPDDDGHDPPVSVPDDPPVVVVVVPPDPPPPD

InterPro domains:
  IPR007684 Zinc finger, Ogr/Delta-type [PF04606] (11-55)

Sequence (95 aa):
MARNRSSRMGCPNCGATAHIRTSRALSNKSRELYFQCTDPDCEAVFKGVLEVVSIVGDSKLPVEARMGDLLRPADRRKAPDENQTDMFAQPAPSG